Protein AF-A0A1A7PVK9-F1 (afdb_monomer)

Foldseek 3Di:
DDPDPDPDPPDPPPDPPQFDWAFKKFAPQKWWKWDFADDPPRDTDDTDTFMKGWDRMDGQQDWTKIATPPPRGPDIDTFHFNIWGADPVQCKIWTWGDDPGGIIIIIGGNMDGDDPD

Radius of gyration: 18.47 Å; Cα contacts (8 Å, |Δi|>4): 251; chains: 1; bounding box: 50×42×54 Å

Secondary structure (DSSP, 8-state):
------SSSSSSS-----PEE-SEEE--SEEEEEEEEE-TTS-EEEEEEEEEE--SEEETT-EEEEEE-STTTT-EEEEE--EEEEETTTTEEEEEEEETTEEEEEEEES-EE----

pLDDT: mean 77.58, std 18.04, range [39.66, 94.56]

Structure (mmCIF, N/CA/C/O backbone):
data_AF-A0A1A7PVK9-F1
#
_entry.id   AF-A0A1A7PVK9-F1
#
loop_
_atom_site.group_PDB
_atom_site.id
_atom_site.type_symbol
_atom_site.label_atom_id
_atom_site.label_alt_id
_atom_site.label_comp_id
_atom_site.label_asym_id
_atom_site.label_entity_id
_atom_site.label_seq_id
_atom_site.pdbx_PDB_ins_code
_atom_site.Cartn_x
_atom_site.Cartn_y
_atom_site.Cartn_z
_atom_site.occupancy
_atom_site.B_iso_or_equiv
_atom_site.auth_seq_id
_atom_site.auth_comp_id
_atom_site.auth_asym_id
_atom_site.auth_atom_id
_atom_site.pdbx_PDB_model_num
ATOM 1 N N . MET A 1 1 ? 29.004 -25.499 42.089 1.00 40.44 1 MET A N 1
ATOM 2 C CA . MET A 1 1 ? 28.916 -25.800 40.645 1.00 40.44 1 MET A CA 1
ATOM 3 C C . MET A 1 1 ? 27.561 -25.333 40.125 1.00 40.44 1 MET A C 1
ATOM 5 O O . MET A 1 1 ? 26.554 -25.676 40.721 1.00 40.44 1 MET A O 1
ATOM 9 N N . LYS A 1 2 ? 27.597 -24.478 39.091 1.00 43.22 2 LYS A N 1
ATOM 10 C CA . LYS A 1 2 ? 26.557 -24.119 38.103 1.00 43.22 2 LYS A CA 1
ATOM 11 C C . LYS A 1 2 ? 25.134 -23.853 38.624 1.00 43.22 2 LYS A C 1
ATOM 13 O O . LYS A 1 2 ? 24.234 -24.677 38.535 1.00 43.22 2 LYS A O 1
ATOM 18 N N . LYS A 1 3 ? 24.963 -22.618 39.099 1.00 47.34 3 LYS A N 1
ATOM 19 C CA . LYS A 1 3 ? 23.680 -21.939 39.277 1.00 47.34 3 LYS A CA 1
ATOM 20 C C . LYS A 1 3 ? 22.996 -21.770 37.912 1.00 47.34 3 LYS A C 1
ATOM 22 O O . LYS A 1 3 ? 23.608 -21.242 36.993 1.00 47.34 3 LYS A O 1
ATOM 27 N N . ILE A 1 4 ? 21.741 -22.210 37.839 1.00 54.34 4 ILE A N 1
ATOM 28 C CA . ILE A 1 4 ? 20.630 -21.530 37.157 1.00 54.34 4 ILE A CA 1
ATOM 29 C C . ILE A 1 4 ? 20.966 -21.072 35.726 1.00 54.34 4 ILE A C 1
ATOM 31 O O . ILE A 1 4 ? 21.121 -19.889 35.442 1.00 54.34 4 ILE A O 1
ATOM 35 N N . ILE A 1 5 ? 21.039 -22.035 34.810 1.00 54.00 5 ILE A N 1
ATOM 36 C CA . ILE A 1 5 ? 20.962 -21.799 33.363 1.00 54.00 5 ILE A CA 1
ATOM 37 C C . ILE A 1 5 ? 19.639 -22.415 32.912 1.00 54.00 5 ILE A C 1
ATOM 39 O O . ILE A 1 5 ? 19.627 -23.536 32.421 1.00 54.00 5 ILE A O 1
ATOM 43 N N . PHE A 1 6 ? 18.508 -21.753 33.168 1.00 50.41 6 PHE A N 1
ATOM 44 C CA . PHE A 1 6 ? 17.237 -22.163 32.547 1.00 50.41 6 PHE A CA 1
ATOM 45 C C . PHE A 1 6 ? 16.146 -21.081 32.544 1.00 50.41 6 PHE A C 1
ATOM 47 O O . PHE A 1 6 ? 14.963 -21.391 32.598 1.00 50.41 6 PHE A O 1
ATOM 54 N N . VAL A 1 7 ? 16.502 -19.794 32.505 1.00 46.88 7 VAL A N 1
ATOM 55 C CA . VAL A 1 7 ? 15.496 -18.717 32.412 1.00 46.88 7 VAL A CA 1
ATOM 56 C C . VAL A 1 7 ? 16.011 -17.593 31.519 1.00 46.88 7 VAL A C 1
ATOM 58 O O . VAL A 1 7 ? 16.173 -16.473 31.969 1.00 46.88 7 VAL A O 1
ATOM 61 N N . LEU A 1 8 ? 16.355 -17.895 30.265 1.00 48.69 8 LEU A N 1
ATOM 62 C CA . LEU A 1 8 ? 16.657 -16.872 29.246 1.00 48.69 8 LEU A CA 1
ATOM 63 C C . LEU A 1 8 ? 16.463 -17.406 27.808 1.00 48.69 8 LEU A C 1
ATOM 65 O O . LEU A 1 8 ? 17.168 -17.015 26.888 1.00 48.69 8 LEU A O 1
ATOM 69 N N . ILE A 1 9 ? 15.515 -18.330 27.602 1.00 46.78 9 ILE A N 1
ATOM 70 C CA . ILE A 1 9 ? 15.132 -18.810 26.251 1.00 46.78 9 ILE A CA 1
ATOM 71 C C . ILE A 1 9 ? 13.660 -18.485 25.927 1.00 46.78 9 ILE A C 1
ATOM 73 O O . ILE A 1 9 ? 13.225 -18.568 24.782 1.00 46.78 9 ILE A O 1
ATOM 77 N N . VAL A 1 10 ? 12.888 -17.994 26.898 1.00 44.41 10 VAL A N 1
ATOM 78 C CA . VAL A 1 10 ? 11.471 -17.653 26.721 1.00 44.41 10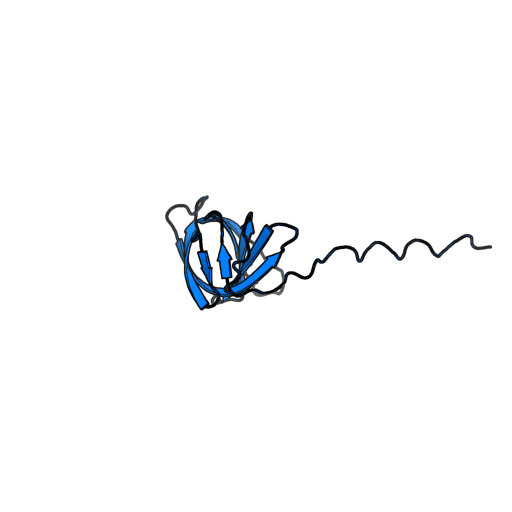 VAL A CA 1
ATOM 79 C C . VAL A 1 10 ? 11.316 -16.136 26.721 1.00 44.41 10 VAL A C 1
ATOM 81 O O . VAL A 1 10 ? 10.928 -15.592 27.741 1.00 44.41 10 VAL A O 1
ATOM 84 N N . MET A 1 11 ? 11.680 -15.440 25.633 1.00 43.03 11 MET A N 1
ATOM 85 C CA . MET A 1 11 ? 11.172 -14.072 25.356 1.00 43.03 11 MET A CA 1
ATOM 86 C C . MET A 1 11 ? 11.568 -13.452 24.001 1.00 43.03 11 MET A C 1
ATOM 88 O O . MET A 1 11 ? 11.201 -12.310 23.754 1.00 43.03 11 MET A O 1
ATOM 92 N N . PHE A 1 12 ? 12.250 -14.160 23.090 1.00 43.25 12 PHE A N 1
ATOM 93 C CA . PHE A 1 12 ? 12.632 -13.583 21.783 1.00 43.25 12 PHE A CA 1
ATOM 94 C C . PHE A 1 12 ? 11.753 -14.005 20.589 1.00 43.25 12 PHE A C 1
ATOM 96 O O . PHE A 1 12 ? 12.074 -13.696 19.447 1.00 43.25 12 PHE A O 1
ATOM 103 N N . PHE A 1 13 ? 10.615 -14.663 20.843 1.00 45.97 13 PHE A N 1
ATOM 104 C CA . PHE A 1 13 ? 9.627 -15.039 19.815 1.00 45.97 13 PHE A CA 1
ATOM 105 C C . PHE A 1 13 ? 8.229 -14.446 20.065 1.00 45.97 13 PHE A C 1
ATOM 107 O O . PHE A 1 13 ? 7.223 -14.978 19.602 1.00 45.97 13 PHE A O 1
ATOM 114 N N . ALA A 1 14 ? 8.140 -13.328 20.788 1.00 39.66 14 ALA A N 1
ATOM 115 C CA . ALA A 1 14 ? 6.895 -12.582 20.912 1.00 39.66 14 ALA A CA 1
ATOM 116 C C . ALA A 1 14 ? 6.812 -11.512 19.812 1.00 39.66 14 ALA A C 1
ATOM 118 O O . ALA A 1 14 ? 7.425 -10.454 19.914 1.00 39.66 14 ALA A O 1
ATOM 119 N N . GLY A 1 15 ? 6.008 -11.768 18.777 1.00 43.22 15 GLY A N 1
ATOM 120 C CA . GLY A 1 15 ? 5.315 -10.669 18.099 1.00 43.22 15 GLY A CA 1
ATOM 121 C C . GLY A 1 15 ? 5.550 -10.461 16.606 1.00 43.22 15 GLY A C 1
ATOM 122 O O . GLY A 1 15 ? 5.218 -9.383 16.113 1.00 43.22 15 GLY A O 1
ATOM 123 N N . ALA A 1 16 ? 6.001 -11.460 15.843 1.00 48.44 16 ALA A N 1
ATOM 124 C CA . ALA A 1 16 ? 5.642 -11.493 14.423 1.00 48.44 16 ALA A CA 1
ATOM 125 C C . ALA A 1 16 ? 4.156 -11.878 14.323 1.00 48.44 16 ALA A C 1
ATOM 127 O O . ALA A 1 16 ? 3.807 -13.025 14.052 1.00 48.44 16 ALA A O 1
ATOM 128 N N . ALA A 1 17 ? 3.271 -10.930 14.655 1.00 54.50 17 ALA A N 1
ATOM 129 C CA . ALA A 1 17 ? 1.843 -11.067 14.414 1.00 54.50 17 ALA A CA 1
ATOM 130 C C . ALA A 1 17 ? 1.674 -11.391 12.928 1.00 54.50 17 ALA A C 1
ATOM 132 O O . ALA A 1 17 ? 2.024 -10.566 12.081 1.00 54.50 17 ALA A O 1
ATOM 133 N N . LYS A 1 18 ? 1.224 -12.614 12.632 1.00 59.62 18 LYS A N 1
ATOM 134 C CA . LYS A 1 18 ? 0.957 -13.064 11.268 1.00 59.62 18 LYS A CA 1
ATOM 135 C C . LYS A 1 18 ? -0.067 -12.094 10.682 1.00 59.62 18 LYS A C 1
ATOM 137 O O . LYS A 1 18 ? -1.196 -12.044 11.158 1.00 59.62 18 LYS A O 1
ATOM 142 N N . ALA A 1 19 ? 0.364 -11.254 9.745 1.00 68.69 19 ALA A N 1
ATOM 143 C CA . ALA A 1 19 ? -0.559 -10.423 8.991 1.00 68.69 19 ALA A CA 1
ATOM 144 C C . ALA A 1 19 ? -1.394 -11.365 8.122 1.00 68.69 19 ALA A C 1
ATOM 146 O O . ALA A 1 19 ? -0.843 -12.249 7.464 1.00 68.69 19 ALA A O 1
ATOM 147 N N . GLU A 1 20 ? -2.709 -11.219 8.181 1.00 78.75 20 GLU A N 1
ATOM 148 C CA . GLU A 1 20 ? -3.620 -12.029 7.380 1.00 78.75 20 GLU A CA 1
ATOM 149 C C . GLU A 1 20 ? -3.773 -11.381 6.003 1.00 78.75 20 GLU A C 1
ATOM 151 O O . GLU A 1 20 ? -3.793 -10.152 5.885 1.00 78.75 20 GLU A O 1
ATOM 156 N N . SER A 1 21 ? -3.871 -12.204 4.959 1.00 83.69 21 SER A N 1
ATOM 157 C CA . SER A 1 21 ? -4.217 -11.724 3.620 1.00 83.69 21 SER A CA 1
ATOM 158 C C . SER A 1 21 ? -5.729 -11.526 3.521 1.00 83.69 21 SER A C 1
ATOM 160 O O . SER A 1 21 ? -6.494 -12.348 4.034 1.00 83.69 21 SER A O 1
ATOM 162 N N . ILE A 1 22 ? -6.165 -10.429 2.903 1.00 87.50 22 ILE A N 1
ATOM 163 C CA . ILE A 1 22 ? -7.583 -10.078 2.742 1.00 87.50 22 ILE A CA 1
ATOM 164 C C . ILE A 1 22 ? -7.853 -9.514 1.349 1.00 87.50 22 ILE A C 1
ATOM 166 O O . ILE A 1 22 ? -6.956 -8.971 0.720 1.00 87.50 22 ILE A O 1
ATOM 170 N N . ASN A 1 23 ? -9.104 -9.584 0.893 1.00 89.62 23 ASN A N 1
ATOM 171 C CA . ASN A 1 23 ? -9.456 -9.171 -0.470 1.00 89.62 23 ASN A CA 1
ATOM 172 C C . ASN A 1 23 ? -9.629 -7.655 -0.638 1.00 89.62 23 ASN A C 1
ATOM 174 O O . ASN A 1 23 ? -9.520 -7.177 -1.760 1.00 89.62 23 ASN A O 1
ATOM 178 N N . SER A 1 24 ? -9.914 -6.917 0.442 1.00 92.06 24 SER A N 1
ATOM 179 C CA . SER A 1 24 ? -10.299 -5.502 0.365 1.00 92.06 24 SER A CA 1
ATOM 180 C C . SER A 1 24 ? -9.997 -4.714 1.642 1.00 92.06 24 SER A C 1
ATOM 182 O O . SER A 1 24 ? -10.176 -5.222 2.757 1.00 92.06 24 SER A O 1
ATOM 184 N N . VAL A 1 25 ? -9.577 -3.453 1.495 1.00 93.31 25 VAL A N 1
ATOM 185 C CA . VAL A 1 25 ? -9.340 -2.506 2.598 1.00 93.31 25 VAL A CA 1
ATOM 186 C C . VAL A 1 25 ? -9.887 -1.114 2.317 1.00 93.31 25 VAL A C 1
ATOM 188 O O . VAL A 1 25 ? -9.842 -0.609 1.199 1.00 93.31 25 VAL A O 1
ATOM 191 N N . LEU A 1 26 ? -10.285 -0.439 3.394 1.00 94.56 26 LEU A N 1
ATOM 192 C CA . LEU A 1 26 ? -10.424 1.012 3.432 1.00 94.56 26 LEU A CA 1
ATOM 193 C C . LEU A 1 26 ? -9.120 1.658 3.893 1.00 94.56 26 LEU A C 1
ATOM 195 O O . LEU A 1 26 ? -8.469 1.151 4.808 1.00 94.56 26 LEU A O 1
ATOM 199 N N . THR A 1 27 ? -8.767 2.797 3.306 1.00 92.50 27 THR A N 1
ATOM 200 C CA . THR A 1 27 ? -7.583 3.599 3.640 1.00 92.50 27 THR A CA 1
ATOM 201 C C . THR A 1 27 ? -7.968 5.060 3.886 1.00 92.50 27 THR A C 1
ATOM 203 O O . THR A 1 27 ? -9.038 5.512 3.477 1.00 92.50 27 THR A O 1
ATOM 206 N N . ASP A 1 28 ? -7.086 5.835 4.520 1.00 91.62 28 ASP A N 1
ATOM 207 C CA . ASP A 1 28 ? -7.256 7.287 4.677 1.00 91.62 28 ASP A CA 1
ATOM 208 C C . ASP A 1 28 ? -6.837 8.092 3.424 1.00 91.62 28 ASP A C 1
ATOM 210 O O . ASP A 1 28 ? -6.759 9.324 3.453 1.00 91.62 28 ASP A O 1
ATOM 214 N N . GLY A 1 29 ? -6.563 7.396 2.315 1.00 91.19 29 GLY A N 1
ATOM 215 C CA . GLY A 1 29 ? -6.137 7.968 1.044 1.00 91.19 29 GLY A CA 1
ATOM 216 C C . GLY A 1 29 ? -4.649 8.324 0.975 1.00 91.19 29 GLY A C 1
ATOM 217 O O . GLY A 1 29 ? -4.229 9.007 0.032 1.00 91.19 29 GLY A O 1
ATOM 218 N N . LYS A 1 30 ? -3.832 7.905 1.952 1.00 91.44 30 LYS A N 1
ATOM 219 C CA . LYS A 1 30 ? -2.381 8.137 1.964 1.00 91.44 30 LYS A CA 1
ATOM 220 C C . LYS A 1 30 ? -1.609 6.867 2.312 1.00 91.44 30 LYS A C 1
ATOM 222 O O . LYS A 1 30 ? -2.043 6.036 3.096 1.00 91.44 30 LYS A O 1
ATOM 227 N N . GLY A 1 31 ? -0.412 6.743 1.754 1.00 90.50 31 GLY A N 1
ATOM 228 C CA . GLY A 1 31 ? 0.504 5.643 2.036 1.00 90.50 31 GLY A CA 1
ATOM 229 C C . GLY A 1 31 ? 1.959 6.068 1.904 1.00 90.50 31 GLY A C 1
ATOM 230 O O . GLY A 1 31 ? 2.265 7.213 1.576 1.00 90.50 31 GLY A O 1
ATOM 231 N N . PHE A 1 32 ? 2.858 5.129 2.156 1.00 90.75 32 PHE A N 1
ATOM 232 C CA . PHE A 1 32 ? 4.288 5.248 1.932 1.00 90.75 32 PHE A CA 1
ATOM 233 C C . PHE A 1 32 ? 4.700 4.182 0.934 1.00 90.75 32 PHE A C 1
ATOM 235 O O . PHE A 1 32 ? 4.621 2.987 1.215 1.00 90.75 32 PHE A O 1
ATOM 242 N N . LEU A 1 33 ? 5.133 4.626 -0.234 1.00 87.38 33 LEU A N 1
ATOM 243 C CA . LEU A 1 33 ? 5.730 3.766 -1.232 1.00 87.38 33 LEU A CA 1
ATOM 244 C C . LEU A 1 33 ? 7.144 3.403 -0.779 1.00 87.38 33 LEU A C 1
ATOM 246 O O . LEU A 1 33 ? 7.910 4.288 -0.408 1.00 87.38 33 LEU A O 1
ATOM 250 N N . SER A 1 34 ? 7.462 2.112 -0.810 1.00 83.25 34 SER A N 1
ATOM 251 C CA . SER A 1 34 ? 8.801 1.576 -0.599 1.00 83.25 34 SER A CA 1
ATOM 252 C C . SER A 1 34 ? 9.104 0.601 -1.729 1.00 83.25 34 SER A C 1
ATOM 254 O O . SER A 1 34 ? 8.638 -0.543 -1.721 1.00 83.25 34 SER A O 1
ATOM 256 N N . ILE A 1 35 ? 9.877 1.068 -2.706 1.00 72.94 35 ILE A N 1
ATOM 257 C CA . ILE A 1 35 ? 10.476 0.217 -3.734 1.00 72.94 35 ILE A CA 1
ATOM 258 C C . ILE A 1 35 ? 11.923 0.010 -3.315 1.00 72.94 35 ILE A C 1
ATOM 260 O O . ILE A 1 35 ? 12.657 0.972 -3.095 1.00 72.94 35 ILE A O 1
ATOM 264 N N . CYS A 1 36 ? 12.301 -1.246 -3.133 1.00 70.12 36 CYS A N 1
ATOM 265 C CA . CYS A 1 36 ? 13.687 -1.620 -2.924 1.00 70.12 36 CYS A CA 1
ATOM 266 C C . CYS A 1 36 ? 14.165 -2.186 -4.259 1.00 70.12 36 CYS A C 1
ATOM 268 O O . CYS A 1 36 ? 13.616 -3.184 -4.725 1.00 70.12 36 CYS A O 1
ATOM 270 N N . GLU A 1 37 ? 15.120 -1.514 -4.894 1.00 56.56 37 GLU A N 1
ATOM 271 C CA . GLU A 1 37 ? 15.759 -2.037 -6.095 1.00 56.56 37 GLU A CA 1
ATOM 272 C C . GLU A 1 37 ? 16.859 -3.017 -5.684 1.00 56.56 37 GLU A C 1
ATOM 274 O O . GLU A 1 37 ? 17.775 -2.682 -4.920 1.00 56.56 37 GLU A O 1
ATOM 279 N N . ASP A 1 38 ? 16.789 -4.237 -6.207 1.00 50.94 38 ASP A N 1
ATOM 280 C CA . ASP A 1 38 ? 17.897 -5.173 -6.098 1.00 50.94 38 ASP A CA 1
ATOM 281 C C . ASP A 1 38 ? 19.015 -4.697 -7.030 1.00 50.94 38 ASP A C 1
ATOM 283 O O . ASP A 1 38 ? 18.924 -4.796 -8.256 1.00 50.94 38 ASP A O 1
ATOM 287 N N . LYS A 1 39 ? 20.104 -4.158 -6.465 1.00 49.75 39 LYS A N 1
ATOM 288 C CA . LYS A 1 39 ? 21.309 -3.922 -7.265 1.00 49.75 39 LYS A CA 1
ATOM 289 C C . LYS A 1 39 ? 21.951 -5.257 -7.619 1.00 49.75 39 LYS A C 1
ATOM 291 O O . LYS A 1 39 ? 22.015 -6.178 -6.806 1.00 49.75 39 LYS A O 1
ATOM 296 N N . MET A 1 40 ? 22.471 -5.302 -8.842 1.00 45.19 40 MET A N 1
ATOM 297 C CA . MET A 1 40 ? 22.990 -6.445 -9.602 1.00 45.19 40 MET A CA 1
ATOM 298 C C . MET A 1 40 ? 24.219 -7.168 -8.991 1.00 45.19 40 MET A C 1
ATOM 300 O O . MET A 1 40 ? 25.071 -7.629 -9.735 1.00 45.19 40 MET A O 1
ATOM 304 N N . LEU A 1 41 ? 24.358 -7.243 -7.659 1.00 46.97 41 LEU A N 1
ATOM 305 C CA . LEU A 1 41 ? 25.439 -7.927 -6.923 1.00 46.97 41 LEU A CA 1
ATOM 306 C C . LEU A 1 41 ? 25.014 -8.454 -5.527 1.00 46.97 41 LEU A C 1
ATOM 308 O O . LEU A 1 41 ? 25.869 -8.740 -4.693 1.00 46.97 41 LEU A O 1
ATOM 312 N N . GLY A 1 42 ? 23.713 -8.585 -5.234 1.00 49.62 42 GLY A N 1
ATOM 313 C CA . GLY A 1 42 ? 23.240 -9.228 -3.992 1.00 49.62 42 GLY A CA 1
ATOM 314 C C . GLY A 1 42 ? 23.337 -8.377 -2.716 1.00 49.62 42 GLY A C 1
ATOM 315 O O . GLY A 1 42 ? 23.105 -8.886 -1.622 1.00 49.62 42 GLY A O 1
ATOM 316 N N . PHE A 1 43 ? 23.632 -7.080 -2.838 1.00 50.97 43 PHE A N 1
ATOM 317 C CA . PHE A 1 43 ? 23.524 -6.115 -1.742 1.00 50.97 43 PHE A CA 1
ATOM 318 C C . PHE A 1 43 ? 22.267 -5.261 -1.941 1.00 50.97 43 PHE A C 1
ATOM 320 O O . PHE A 1 43 ? 22.162 -4.538 -2.934 1.00 50.97 43 PHE A O 1
ATOM 327 N N . ILE A 1 44 ? 21.322 -5.341 -0.995 1.00 51.88 44 ILE A N 1
ATOM 328 C CA . ILE A 1 44 ? 20.082 -4.548 -0.995 1.00 51.88 44 ILE A CA 1
ATOM 329 C C . ILE A 1 44 ? 20.462 -3.066 -0.992 1.00 51.88 44 ILE A C 1
ATOM 331 O O . ILE A 1 44 ? 21.061 -2.555 -0.044 1.00 51.88 44 ILE A O 1
ATOM 335 N N . SER A 1 45 ? 20.123 -2.377 -2.073 1.00 49.22 45 SER A N 1
ATOM 336 C CA . SER A 1 45 ? 20.506 -0.998 -2.319 1.00 49.22 45 SER A CA 1
ATOM 337 C C . SER A 1 45 ? 19.276 -0.116 -2.181 1.00 49.22 45 SER A C 1
ATOM 339 O O . SER A 1 45 ? 18.434 -0.109 -3.064 1.00 49.22 45 SER A O 1
ATOM 341 N N . SER A 1 46 ? 19.213 0.653 -1.094 1.00 57.62 46 SER A N 1
ATOM 342 C CA . SER A 1 46 ? 18.298 1.788 -0.884 1.00 57.62 46 SER A CA 1
ATOM 343 C C . SER A 1 46 ? 16.810 1.529 -1.172 1.00 57.62 46 SER A C 1
ATOM 345 O O . SER A 1 46 ? 16.347 1.638 -2.301 1.00 57.62 46 SER A O 1
ATOM 347 N N . CYS A 1 47 ? 16.026 1.306 -0.117 1.00 68.25 47 CYS A N 1
ATOM 348 C CA . CYS A 1 47 ? 14.575 1.439 -0.204 1.00 68.25 47 CYS A CA 1
ATOM 349 C C . CYS A 1 47 ? 14.213 2.928 -0.123 1.00 68.25 47 CYS A C 1
ATOM 351 O O . CYS A 1 47 ? 14.332 3.536 0.948 1.00 68.25 47 CYS A O 1
ATOM 353 N N . GLU A 1 48 ? 13.791 3.528 -1.233 1.00 68.81 48 GLU A N 1
ATOM 354 C CA . GLU A 1 48 ? 13.263 4.892 -1.205 1.00 68.81 48 GLU A CA 1
ATOM 355 C C . GLU A 1 48 ? 11.874 4.875 -0.567 1.00 68.81 48 GLU A C 1
ATOM 357 O O . GLU A 1 48 ? 10.983 4.158 -1.020 1.00 68.81 48 GLU A O 1
ATOM 362 N N . LYS A 1 49 ? 11.700 5.644 0.515 1.00 81.19 49 LYS A N 1
ATOM 363 C CA . LYS A 1 49 ? 10.404 5.829 1.172 1.00 81.19 49 LYS A CA 1
ATOM 364 C C . LYS A 1 49 ? 9.847 7.192 0.824 1.00 81.19 49 LYS A C 1
ATOM 366 O O . LYS A 1 49 ? 10.383 8.206 1.268 1.00 81.19 49 LYS A O 1
ATOM 371 N N . GLU A 1 50 ? 8.732 7.214 0.109 1.00 87.81 50 GLU A N 1
ATOM 372 C CA . GLU A 1 50 ? 8.048 8.458 -0.222 1.00 87.81 50 GLU A CA 1
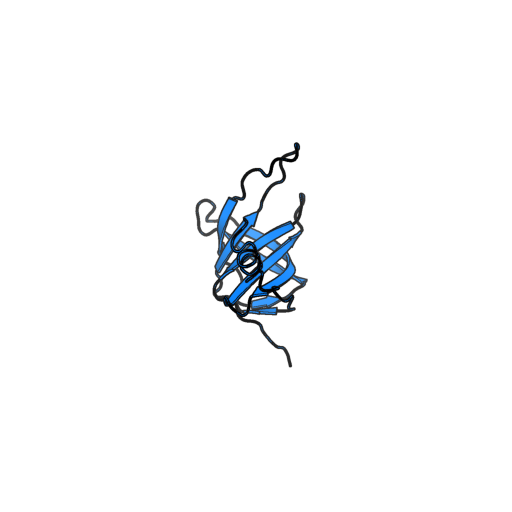ATOM 373 C C . GLU A 1 50 ? 6.553 8.376 0.064 1.00 87.81 50 GLU A C 1
ATOM 375 O O . GLU A 1 50 ? 5.908 7.348 -0.143 1.00 87.81 50 GLU A O 1
ATOM 380 N N . GLN A 1 51 ? 5.993 9.473 0.573 1.00 91.88 51 GLN A N 1
ATOM 381 C CA . GLN A 1 51 ? 4.563 9.548 0.811 1.00 91.88 51 GLN A CA 1
ATOM 382 C C . GLN A 1 51 ? 3.820 9.648 -0.522 1.00 91.88 51 GLN A C 1
ATOM 384 O O . GLN A 1 51 ? 4.149 10.477 -1.371 1.00 91.88 51 GLN A O 1
ATOM 389 N N . VAL A 1 52 ? 2.785 8.833 -0.674 1.00 92.44 52 VAL A N 1
ATOM 390 C CA . VAL A 1 52 ? 1.928 8.792 -1.854 1.00 92.44 52 VAL A CA 1
ATOM 391 C C . VAL A 1 52 ? 0.465 8.966 -1.467 1.00 92.44 52 VAL A C 1
ATOM 393 O O . VAL A 1 52 ? 0.045 8.628 -0.359 1.00 92.44 52 VAL A O 1
ATOM 396 N N . LYS A 1 53 ? -0.326 9.497 -2.393 1.00 93.56 53 LYS A N 1
ATOM 397 C CA . LYS A 1 53 ? -1.785 9.483 -2.349 1.00 93.56 53 LYS A CA 1
ATOM 398 C C . LYS A 1 53 ? -2.281 8.205 -3.013 1.00 93.56 53 LYS A C 1
ATOM 400 O O . LYS A 1 53 ? -1.789 7.868 -4.085 1.00 93.56 53 LYS A O 1
ATOM 405 N N . ILE A 1 54 ? -3.252 7.544 -2.398 1.00 93.31 54 ILE A N 1
ATOM 406 C CA . ILE A 1 54 ? -3.894 6.317 -2.889 1.00 93.31 54 ILE A CA 1
ATOM 407 C C . ILE A 1 54 ? -5.423 6.443 -2.770 1.00 93.31 54 ILE A C 1
ATOM 409 O O . ILE A 1 54 ? -5.900 7.366 -2.102 1.00 93.31 54 ILE A O 1
ATOM 413 N N . PRO A 1 55 ? -6.208 5.562 -3.409 1.00 92.81 55 PRO A N 1
ATOM 414 C CA . PRO A 1 55 ? -7.656 5.515 -3.221 1.00 92.81 55 PRO A CA 1
ATOM 415 C C . PRO A 1 55 ? -8.054 5.124 -1.790 1.00 92.81 55 PRO A C 1
ATOM 417 O O . PRO A 1 55 ? -7.329 4.411 -1.097 1.00 92.81 55 PRO A O 1
ATOM 420 N N . SER A 1 56 ? -9.232 5.574 -1.353 1.00 93.88 56 SER A N 1
ATOM 421 C CA . SER A 1 56 ? -9.794 5.250 -0.033 1.00 93.88 56 SER A CA 1
ATOM 422 C C . SER A 1 56 ? -10.315 3.817 0.080 1.00 93.88 56 SER A C 1
ATOM 424 O O . SER A 1 56 ? -10.559 3.358 1.189 1.00 93.88 56 SER A O 1
ATOM 426 N N . HIS A 1 57 ? -10.506 3.128 -1.042 1.00 94.50 57 HIS A N 1
ATOM 427 C CA . HIS A 1 57 ? -10.930 1.734 -1.133 1.00 94.50 57 HIS A CA 1
ATOM 428 C C . HIS A 1 57 ? -9.999 1.024 -2.109 1.00 94.50 57 HIS A C 1
ATOM 430 O O . HIS A 1 57 ? -9.673 1.610 -3.140 1.00 94.50 57 HIS A O 1
ATOM 436 N N . ILE A 1 58 ? -9.523 -0.166 -1.750 1.00 92.56 58 ILE A N 1
ATOM 437 C CA . ILE A 1 58 ? -8.570 -0.930 -2.558 1.00 92.56 58 ILE A CA 1
ATOM 438 C C . ILE A 1 58 ? -8.936 -2.405 -2.478 1.00 92.56 58 ILE A C 1
ATOM 440 O O . ILE A 1 58 ? -8.930 -2.969 -1.379 1.00 92.56 58 ILE A O 1
ATOM 444 N N . ASP A 1 59 ? -9.166 -3.013 -3.639 1.00 92.25 59 ASP A N 1
ATOM 445 C CA . ASP A 1 59 ? -9.369 -4.453 -3.789 1.00 92.25 59 ASP A CA 1
ATOM 446 C C . ASP A 1 59 ? -8.145 -5.153 -4.399 1.00 92.25 59 ASP A C 1
ATOM 448 O O . ASP A 1 59 ? -7.359 -4.560 -5.143 1.00 92.25 59 ASP A O 1
ATOM 452 N N . ILE A 1 60 ? -7.978 -6.444 -4.098 1.00 90.69 60 ILE A N 1
ATOM 453 C CA . ILE A 1 60 ? -7.039 -7.305 -4.833 1.00 90.69 60 ILE A CA 1
ATOM 454 C C . ILE A 1 60 ? -7.493 -7.408 -6.297 1.00 90.69 60 ILE A C 1
ATOM 456 O O . ILE A 1 60 ? -8.664 -7.659 -6.575 1.00 90.69 60 ILE A O 1
ATOM 460 N N . GLY A 1 61 ? -6.547 -7.267 -7.227 1.00 87.06 61 GLY A N 1
ATOM 461 C CA . GLY A 1 61 ? -6.773 -7.275 -8.674 1.00 87.06 61 GLY A CA 1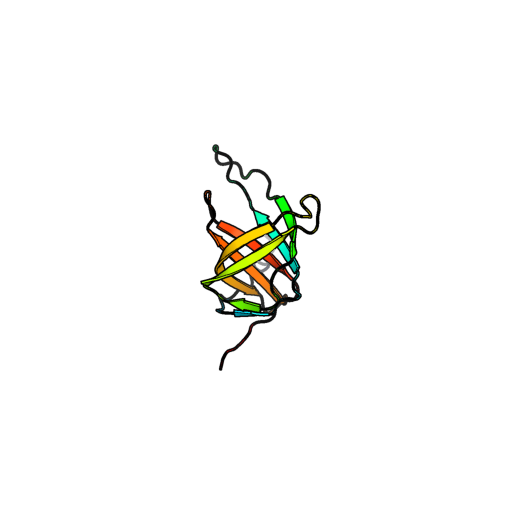
ATOM 462 C C . GLY A 1 61 ? -7.237 -5.931 -9.238 1.00 87.06 61 GLY A C 1
ATOM 463 O O . GLY A 1 61 ? -7.525 -5.830 -10.432 1.00 87.06 61 GLY A O 1
ATOM 464 N N . GLU A 1 62 ? -7.340 -4.894 -8.401 1.00 87.19 62 GLU A N 1
ATOM 465 C CA . GLU A 1 62 ? -7.640 -3.543 -8.854 1.00 87.19 62 GLU A CA 1
ATOM 466 C C . GLU A 1 62 ? -6.359 -2.828 -9.311 1.00 87.19 62 GLU A C 1
ATOM 468 O O . GLU A 1 62 ? -5.339 -2.803 -8.615 1.00 87.19 62 GLU A O 1
ATOM 473 N N . ILE A 1 63 ? -6.431 -2.179 -10.478 1.00 90.88 63 ILE A N 1
ATOM 474 C CA . ILE A 1 63 ? -5.381 -1.265 -10.933 1.00 90.88 63 ILE A CA 1
ATOM 475 C C . ILE A 1 63 ? -5.597 0.084 -10.259 1.00 90.88 63 ILE A C 1
ATOM 477 O O . ILE A 1 63 ? -6.497 0.842 -10.633 1.00 90.88 63 ILE A O 1
ATOM 481 N N . ILE A 1 64 ? -4.721 0.431 -9.322 1.00 91.19 64 ILE A N 1
ATOM 482 C CA . ILE A 1 64 ? -4.824 1.687 -8.585 1.00 91.19 64 ILE A CA 1
ATOM 483 C C . ILE A 1 64 ? -3.819 2.726 -9.069 1.00 91.19 64 ILE A C 1
ATOM 485 O O . ILE A 1 64 ? -2.682 2.428 -9.437 1.00 91.19 64 ILE A O 1
ATOM 489 N N . ASN A 1 65 ? -4.261 3.983 -9.059 1.00 91.06 65 ASN A N 1
ATOM 490 C CA . ASN A 1 65 ? -3.429 5.139 -9.365 1.00 91.06 65 ASN A CA 1
ATOM 491 C C . ASN A 1 65 ? -2.876 5.710 -8.062 1.00 91.06 65 ASN A C 1
ATOM 493 O O . ASN A 1 65 ? -3.644 5.982 -7.136 1.00 91.06 65 ASN A O 1
ATOM 497 N N . PHE A 1 66 ? -1.574 5.967 -8.014 1.00 89.88 66 PHE A N 1
ATOM 498 C CA . PHE A 1 66 ? -0.957 6.700 -6.915 1.00 89.88 66 PHE A CA 1
ATOM 499 C C . PHE A 1 66 ? -0.250 7.954 -7.415 1.00 89.88 66 PHE A C 1
ATOM 501 O O . PHE A 1 66 ? 0.188 8.025 -8.561 1.00 89.88 66 PHE A O 1
ATOM 508 N N . ALA A 1 67 ? -0.119 8.943 -6.537 1.00 90.19 67 ALA A N 1
ATOM 509 C CA . ALA A 1 67 ? 0.617 10.171 -6.820 1.00 90.19 67 ALA A CA 1
ATOM 510 C C . ALA A 1 67 ? 1.585 10.477 -5.682 1.00 90.19 67 ALA A C 1
ATOM 512 O O . ALA A 1 67 ? 1.204 10.401 -4.515 1.00 90.19 67 ALA A O 1
ATOM 513 N N . TYR A 1 68 ? 2.815 10.855 -6.008 1.00 90.00 68 TYR A N 1
ATOM 514 C CA . TYR A 1 68 ? 3.796 11.268 -5.013 1.00 90.00 68 TYR A CA 1
ATOM 515 C C . TYR A 1 68 ? 3.387 12.593 -4.362 1.00 90.00 68 TYR A C 1
ATOM 517 O O . TYR A 1 68 ? 2.888 13.513 -5.017 1.00 90.00 68 TYR A O 1
ATOM 525 N N . LEU A 1 69 ? 3.603 12.694 -3.052 1.00 89.56 69 LEU A N 1
ATOM 526 C CA . LEU A 1 69 ? 3.309 13.887 -2.255 1.00 89.56 69 LEU A CA 1
ATOM 527 C C . LEU A 1 69 ? 4.574 14.626 -1.794 1.00 89.56 69 LEU A C 1
ATOM 529 O O . LEU A 1 69 ? 4.458 15.739 -1.284 1.00 89.56 69 LEU A O 1
ATOM 533 N N . GLY A 1 70 ? 5.754 14.020 -1.958 1.00 86.81 70 GLY A N 1
ATOM 534 C CA . GLY A 1 70 ? 7.032 14.532 -1.468 1.00 86.81 70 GLY A CA 1
ATOM 535 C C . GLY A 1 70 ? 7.906 15.153 -2.558 1.00 86.81 70 GLY A C 1
ATOM 536 O O . GLY A 1 70 ? 7.477 16.035 -3.302 1.00 86.81 70 GLY A O 1
ATOM 537 N N . LYS A 1 71 ? 9.161 14.702 -2.618 1.00 81.56 71 LYS A N 1
ATOM 538 C CA . LYS A 1 71 ? 10.198 15.186 -3.539 1.00 81.56 71 LYS A CA 1
ATOM 539 C C . LYS A 1 71 ? 9.792 15.027 -5.009 1.00 81.56 71 LYS A C 1
ATOM 541 O O . LYS A 1 71 ? 10.128 15.886 -5.816 1.00 81.56 71 LYS A O 1
ATOM 546 N N . ASN A 1 72 ? 9.032 13.982 -5.330 1.00 82.00 72 ASN A N 1
ATOM 547 C CA . ASN A 1 72 ? 8.550 13.671 -6.674 1.00 82.00 72 ASN A CA 1
ATOM 548 C C . ASN A 1 72 ? 7.106 14.159 -6.911 1.00 82.00 72 ASN A C 1
ATOM 550 O O . ASN A 1 72 ? 6.391 13.630 -7.763 1.00 82.00 72 ASN A O 1
ATOM 554 N N . ARG A 1 73 ? 6.630 15.163 -6.157 1.00 85.69 73 ARG A N 1
ATOM 555 C CA . ARG A 1 73 ? 5.271 15.708 -6.310 1.00 85.69 73 ARG A CA 1
ATOM 556 C C . ARG A 1 73 ? 4.983 16.121 -7.758 1.00 85.69 73 ARG A C 1
ATOM 558 O O . ARG A 1 73 ? 5.770 16.822 -8.383 1.00 85.69 73 ARG A O 1
ATOM 565 N N . GLY A 1 74 ? 3.812 15.727 -8.256 1.00 81.38 74 GLY A N 1
ATOM 566 C CA . GLY A 1 74 ? 3.396 15.942 -9.649 1.00 81.38 74 GLY A CA 1
ATOM 567 C C . GLY A 1 74 ? 3.598 14.715 -10.539 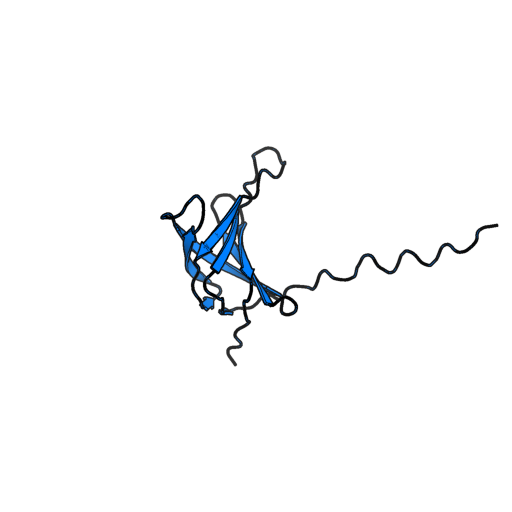1.00 81.38 74 GLY A C 1
ATOM 568 O O . GLY A 1 74 ? 2.982 14.636 -11.597 1.00 81.38 74 GLY A O 1
ATOM 569 N N . TYR A 1 75 ? 4.368 13.730 -10.074 1.00 85.75 75 TYR A N 1
ATOM 570 C CA . TYR A 1 75 ? 4.474 12.416 -10.697 1.00 85.75 75 TYR A CA 1
ATOM 571 C C . TYR A 1 75 ? 3.551 11.406 -10.010 1.00 85.75 75 TYR A C 1
ATOM 573 O O . TYR A 1 75 ? 3.147 11.560 -8.851 1.00 85.75 75 TYR A O 1
ATOM 581 N N . GLY A 1 76 ? 3.217 10.348 -10.738 1.00 83.75 76 GLY A N 1
ATOM 582 C CA . GLY A 1 76 ? 2.382 9.260 -10.260 1.00 83.75 76 GLY A CA 1
ATOM 583 C C . GLY A 1 76 ? 2.526 8.033 -11.143 1.00 83.75 76 GLY A C 1
ATOM 584 O O . GLY A 1 76 ? 3.164 8.082 -12.194 1.00 83.75 76 GLY A O 1
ATOM 585 N N . GLY A 1 77 ? 1.933 6.933 -10.704 1.00 86.44 77 GLY A N 1
ATOM 586 C CA . GLY A 1 77 ? 1.985 5.663 -11.409 1.00 86.44 77 GLY A CA 1
ATOM 587 C C . GLY A 1 77 ? 0.700 4.869 -11.241 1.00 86.44 77 GLY A C 1
ATOM 588 O O . GLY A 1 77 ? -0.215 5.264 -10.514 1.00 86.44 77 GLY A O 1
ATOM 589 N N . LYS A 1 78 ? 0.651 3.734 -11.933 1.00 89.38 78 LYS A N 1
ATOM 590 C CA . LYS A 1 78 ? -0.410 2.735 -11.819 1.00 89.38 78 LYS A CA 1
ATOM 591 C C . LYS A 1 78 ? 0.214 1.411 -11.422 1.00 89.38 78 LYS A C 1
ATOM 593 O O . LYS A 1 78 ? 1.272 1.075 -11.949 1.00 89.38 78 LYS A O 1
ATOM 598 N N . PHE 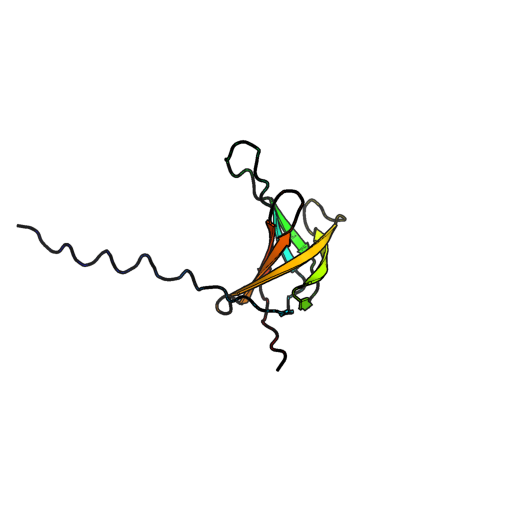A 1 79 ? -0.433 0.672 -10.536 1.00 87.44 79 PHE A N 1
ATOM 599 C CA . PHE A 1 79 ? -0.019 -0.687 -10.215 1.00 87.44 79 PHE A CA 1
ATOM 600 C C . PHE A 1 79 ? -1.220 -1.581 -9.946 1.00 87.44 79 PHE A C 1
ATOM 602 O O . PHE A 1 79 ? -2.268 -1.108 -9.514 1.00 87.44 79 PHE A O 1
ATOM 609 N N . ASP A 1 80 ? -1.033 -2.866 -10.219 1.00 91.81 80 ASP A N 1
ATOM 610 C CA . ASP A 1 80 ? -2.002 -3.920 -9.948 1.00 91.81 80 ASP A CA 1
ATOM 611 C C . ASP A 1 80 ? -1.747 -4.507 -8.556 1.00 91.81 80 ASP A C 1
ATOM 613 O O . ASP A 1 80 ? -0.633 -4.946 -8.247 1.00 91.81 80 ASP A O 1
ATOM 617 N N . VAL A 1 81 ? -2.755 -4.460 -7.689 1.00 91.44 81 VAL A N 1
ATOM 618 C CA . VAL A 1 81 ? -2.648 -4.954 -6.315 1.00 91.44 81 VAL A CA 1
ATOM 619 C C . VAL A 1 81 ? -2.785 -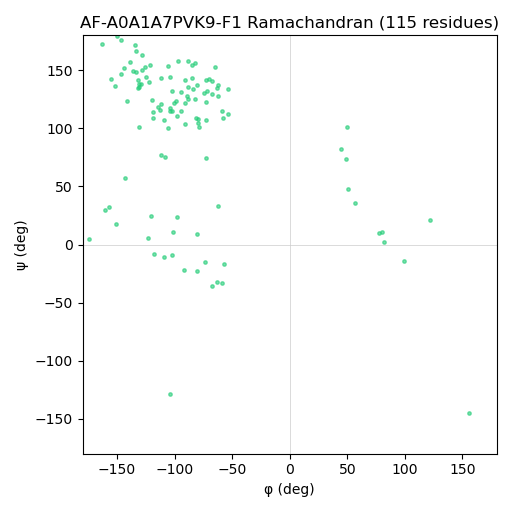6.471 -6.315 1.00 91.44 81 VAL A C 1
ATOM 621 O O . VAL A 1 81 ? -3.886 -7.003 -6.403 1.00 91.44 81 VAL A O 1
ATOM 624 N N . VAL A 1 82 ? -1.679 -7.189 -6.137 1.00 92.69 82 VAL A N 1
ATOM 625 C CA . VAL A 1 82 ? -1.696 -8.666 -6.137 1.00 92.69 82 VAL A CA 1
ATOM 626 C C . VAL A 1 82 ? -1.869 -9.270 -4.746 1.00 92.69 82 VAL A C 1
ATOM 628 O O . VAL A 1 82 ? -2.283 -10.417 -4.615 1.00 92.69 82 VAL A O 1
ATOM 631 N N . GLU A 1 83 ? -1.548 -8.518 -3.693 1.00 92.12 83 GLU A N 1
ATOM 632 C CA . GLU A 1 83 ? -1.705 -8.974 -2.311 1.00 92.12 83 GLU A CA 1
ATOM 633 C C . GLU A 1 83 ? -1.946 -7.782 -1.379 1.00 92.12 83 GLU A C 1
ATOM 635 O O . GLU A 1 83 ? -1.249 -6.764 -1.454 1.00 92.12 83 GLU A O 1
ATOM 640 N N . ILE A 1 84 ? -2.898 -7.940 -0.457 1.00 93.12 84 ILE A N 1
ATOM 641 C CA . ILE A 1 84 ? -3.143 -7.006 0.642 1.0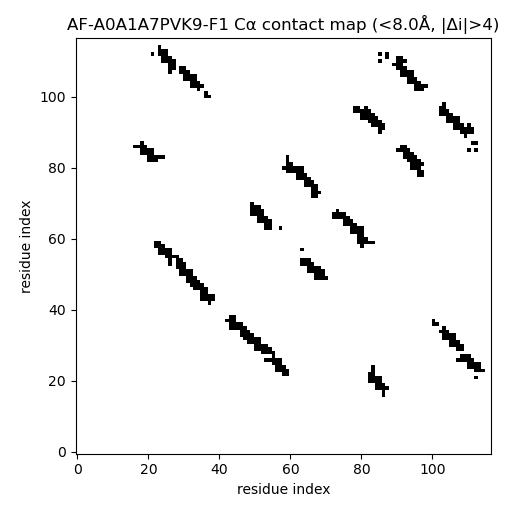0 93.12 84 ILE A CA 1
ATOM 642 C C . ILE A 1 84 ? -2.924 -7.754 1.954 1.00 93.12 84 ILE A C 1
ATOM 644 O O . ILE A 1 84 ? -3.732 -8.588 2.358 1.00 93.12 84 ILE A O 1
ATOM 648 N N . GLN A 1 85 ? -1.839 -7.424 2.649 1.00 93.69 85 GLN A N 1
ATOM 649 C CA . GLN A 1 85 ? -1.565 -7.956 3.983 1.00 93.69 85 GLN A CA 1
ATOM 650 C C . GLN A 1 85 ? -2.088 -6.984 5.031 1.00 93.69 85 GLN A C 1
ATOM 652 O O . GLN A 1 85 ? -1.566 -5.876 5.152 1.00 93.69 85 GLN A O 1
ATOM 657 N N . TYR A 1 86 ? -3.085 -7.385 5.813 1.00 92.19 86 TYR A N 1
ATOM 658 C CA . TYR A 1 86 ? -3.665 -6.558 6.863 1.00 92.19 86 TYR A CA 1
ATOM 659 C C . TYR A 1 86 ? -3.173 -6.973 8.246 1.00 92.19 86 TYR A C 1
ATOM 661 O O . TYR A 1 86 ? -3.193 -8.142 8.630 1.00 92.19 86 TYR A O 1
ATOM 669 N N . ASN A 1 87 ? -2.750 -5.982 9.029 1.00 91.56 87 ASN A N 1
ATOM 670 C CA . ASN A 1 87 ? -2.420 -6.145 10.433 1.00 91.56 87 ASN A CA 1
ATOM 671 C C . ASN A 1 87 ? -3.537 -5.525 11.292 1.00 91.56 87 ASN A C 1
ATOM 673 O O . ASN A 1 87 ? -3.538 -4.302 11.492 1.00 91.56 87 ASN A O 1
ATOM 677 N N . PRO A 1 88 ? -4.458 -6.339 11.842 1.00 87.88 88 PRO A N 1
ATOM 678 C CA . PRO A 1 88 ? -5.577 -5.836 12.637 1.00 87.88 88 PRO A CA 1
ATOM 679 C C . PRO A 1 88 ? -5.127 -5.131 13.918 1.00 87.88 88 PRO A C 1
ATOM 681 O O . PRO A 1 88 ? -5.745 -4.151 14.327 1.00 87.88 88 PRO A O 1
ATOM 684 N N . ASN A 1 89 ? -4.017 -5.571 14.518 1.00 88.62 89 ASN A N 1
ATOM 685 C CA . ASN A 1 89 ? -3.516 -5.013 15.776 1.00 88.62 89 ASN A CA 1
ATOM 686 C C . ASN A 1 89 ? -3.021 -3.575 15.610 1.00 88.62 89 ASN A C 1
ATOM 688 O O . ASN A 1 89 ? -3.158 -2.755 16.514 1.00 88.62 89 ASN A O 1
ATOM 692 N N . LYS A 1 90 ? -2.425 -3.271 14.452 1.00 88.81 90 LYS A N 1
ATOM 693 C CA . LYS A 1 90 ? -1.857 -1.949 14.156 1.00 88.81 90 LYS A CA 1
ATOM 694 C C . LYS A 1 90 ? -2.749 -1.097 13.256 1.00 88.81 90 LYS A C 1
ATOM 696 O O . LYS A 1 90 ? -2.449 0.080 13.079 1.00 88.81 90 LYS A O 1
ATOM 701 N N . LYS A 1 91 ? -3.823 -1.670 12.698 1.00 91.62 91 LYS A N 1
ATOM 702 C CA . LYS A 1 91 ? -4.638 -1.054 11.638 1.00 91.62 91 LYS A CA 1
ATOM 703 C C . LYS A 1 91 ? -3.756 -0.552 10.487 1.00 91.62 91 LYS A C 1
ATOM 705 O O . LYS A 1 91 ? -3.845 0.600 10.068 1.00 91.62 91 LYS A O 1
ATOM 710 N N . THR A 1 92 ? -2.836 -1.403 10.035 1.00 92.94 92 THR A N 1
ATOM 711 C CA . THR A 1 92 ? -1.900 -1.114 8.931 1.00 92.94 92 THR A CA 1
ATOM 712 C C . THR A 1 92 ? -2.018 -2.183 7.860 1.00 92.94 92 THR A C 1
ATOM 714 O O . THR A 1 92 ? -2.187 -3.353 8.207 1.00 92.94 92 THR A O 1
ATOM 717 N N . CYS A 1 93 ? -1.882 -1.814 6.589 1.00 93.06 93 CYS A N 1
ATOM 718 C CA . CYS A 1 93 ? -1.844 -2.773 5.497 1.00 93.06 93 CYS A CA 1
ATOM 719 C C . CYS A 1 93 ? -0.631 -2.547 4.608 1.00 93.06 93 CYS A C 1
A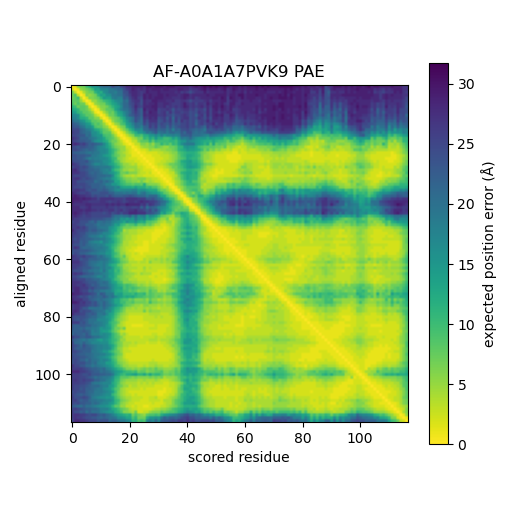TOM 721 O O . CYS A 1 93 ? -0.115 -1.435 4.478 1.00 93.06 93 CYS A O 1
ATOM 723 N N . THR A 1 94 ? -0.169 -3.642 4.023 1.00 93.56 94 THR A N 1
ATOM 724 C CA . THR A 1 94 ? 0.885 -3.652 3.019 1.00 93.56 94 THR A CA 1
ATOM 725 C C . THR A 1 94 ? 0.253 -4.092 1.713 1.00 93.56 94 THR A C 1
ATOM 727 O O . THR A 1 94 ? -0.216 -5.224 1.607 1.00 93.56 94 THR A O 1
ATOM 730 N N . LEU A 1 95 ? 0.243 -3.191 0.737 1.00 91.81 95 LEU A N 1
ATOM 731 C CA . LEU A 1 95 ? -0.155 -3.482 -0.633 1.00 91.81 95 LEU A CA 1
ATOM 732 C C . LEU A 1 95 ? 1.089 -3.934 -1.386 1.00 91.81 95 LEU A C 1
ATOM 734 O O . LEU A 1 95 ? 2.108 -3.239 -1.353 1.00 91.81 95 LEU A O 1
ATOM 738 N N . ARG A 1 96 ? 1.024 -5.082 -2.050 1.00 90.62 96 ARG A N 1
ATOM 739 C CA . ARG A 1 96 ? 2.108 -5.587 -2.894 1.00 90.62 96 ARG A CA 1
ATOM 740 C C . ARG A 1 96 ? 1.683 -5.561 -4.344 1.00 90.62 96 ARG A C 1
ATOM 742 O O . ARG A 1 96 ? 0.531 -5.850 -4.658 1.00 90.62 96 ARG A O 1
ATOM 749 N N . TYR A 1 97 ? 2.632 -5.237 -5.208 1.00 87.56 97 TYR A N 1
ATOM 750 C CA . TYR A 1 97 ? 2.406 -5.191 -6.642 1.00 87.56 97 TYR A CA 1
ATOM 751 C C . TYR A 1 97 ? 3.662 -5.612 -7.410 1.00 87.56 97 TYR A C 1
ATOM 753 O O . TYR A 1 97 ? 4.780 -5.360 -6.947 1.00 87.56 97 TYR A O 1
ATOM 761 N N . PRO A 1 98 ? 3.506 -6.263 -8.571 1.00 85.31 98 PRO A N 1
ATOM 762 C CA . PRO A 1 98 ? 4.626 -6.616 -9.424 1.00 85.31 98 PRO A CA 1
ATOM 763 C C . PRO A 1 98 ? 5.179 -5.369 -10.123 1.00 85.31 98 PRO A C 1
ATOM 765 O O . PRO A 1 98 ? 4.428 -4.507 -10.577 1.00 85.31 98 PRO A O 1
ATOM 768 N N . TYR A 1 99 ? 6.500 -5.290 -10.254 1.00 80.56 99 TYR A N 1
ATOM 769 C CA . TYR A 1 99 ? 7.179 -4.339 -11.136 1.00 80.56 99 TYR A CA 1
ATOM 770 C C . TYR A 1 99 ? 8.281 -5.058 -11.924 1.00 80.56 99 TYR A C 1
ATOM 772 O O . TYR A 1 99 ? 8.584 -6.221 -11.660 1.00 80.56 99 TYR A O 1
ATOM 780 N N . SER A 1 100 ? 8.893 -4.382 -12.899 1.00 71.62 100 SER A N 1
ATOM 781 C CA . SER A 1 100 ? 9.865 -4.977 -13.834 1.00 71.62 100 SER A CA 1
ATOM 782 C C . SER A 1 100 ? 11.087 -5.648 -13.184 1.00 71.62 100 SER A C 1
ATOM 784 O O . SER A 1 100 ? 11.756 -6.427 -13.855 1.00 71.62 100 SER A O 1
ATOM 786 N N . GLY A 1 101 ? 11.375 -5.374 -11.907 1.00 70.62 101 GLY A N 1
ATOM 787 C CA . GLY A 1 101 ? 12.513 -5.926 -11.166 1.00 70.62 101 GLY A CA 1
ATOM 788 C C . GLY A 1 101 ? 12.163 -6.680 -9.879 1.00 70.62 101 GLY A C 1
ATOM 789 O O . GLY A 1 101 ? 13.080 -7.051 -9.158 1.00 70.62 101 GLY A O 1
ATOM 790 N N . GLY A 1 102 ? 10.882 -6.905 -9.553 1.00 76.56 102 GLY A N 1
ATOM 791 C CA . GLY A 1 102 ? 10.501 -7.594 -8.313 1.00 76.56 102 GLY A CA 1
ATOM 792 C C . GLY A 1 10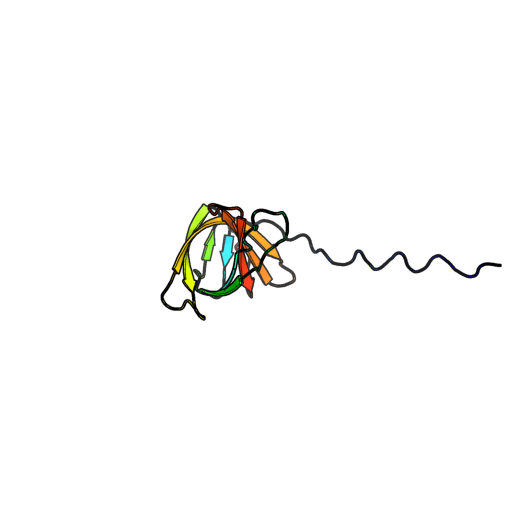2 ? 9.094 -7.265 -7.810 1.00 76.56 102 GLY A C 1
ATOM 793 O O . GLY A 1 102 ? 8.166 -7.064 -8.593 1.00 76.56 102 GLY A O 1
ATOM 794 N N . ILE A 1 103 ? 8.934 -7.208 -6.481 1.00 81.00 103 ILE A N 1
ATOM 795 C CA . ILE A 1 103 ? 7.684 -6.802 -5.818 1.00 81.00 103 ILE A CA 1
ATOM 796 C C . ILE A 1 103 ? 7.878 -5.463 -5.109 1.00 81.00 103 ILE A C 1
ATOM 798 O O . ILE A 1 103 ? 8.719 -5.324 -4.221 1.00 81.00 103 ILE A O 1
ATOM 802 N N . GLY A 1 104 ? 7.078 -4.478 -5.503 1.00 82.62 104 GLY A N 1
ATOM 803 C CA . GLY A 1 104 ? 6.986 -3.188 -4.842 1.00 82.62 104 GLY A CA 1
ATOM 804 C C . GLY A 1 104 ? 6.008 -3.264 -3.678 1.00 82.62 104 GLY A C 1
ATOM 805 O O . GLY A 1 104 ? 5.095 -4.095 -3.663 1.00 82.62 104 GLY A O 1
ATOM 806 N N . THR A 1 105 ? 6.193 -2.394 -2.684 1.00 89.31 105 THR A N 1
ATOM 807 C CA . THR A 1 105 ? 5.299 -2.344 -1.523 1.00 89.31 105 THR A CA 1
ATOM 808 C C . THR A 1 105 ? 4.808 -0.933 -1.255 1.00 89.31 105 THR A C 1
ATOM 810 O O . THR A 1 105 ? 5.578 0.026 -1.305 1.00 89.31 105 THR A O 1
ATOM 813 N N . ILE A 1 106 ? 3.522 -0.801 -0.938 1.00 89.69 106 ILE A N 1
ATOM 814 C CA . ILE A 1 106 ? 2.961 0.416 -0.354 1.00 89.69 106 ILE A CA 1
ATOM 815 C C . ILE A 1 106 ? 2.492 0.092 1.052 1.00 89.69 106 ILE A C 1
ATOM 817 O O . ILE A 1 106 ? 1.606 -0.734 1.258 1.00 89.69 106 ILE A O 1
ATOM 821 N N . PHE A 1 107 ? 3.098 0.758 2.024 1.00 91.94 107 PHE A N 1
ATOM 822 C CA . PHE A 1 107 ? 2.684 0.691 3.411 1.00 91.94 107 PHE A CA 1
ATOM 823 C C . PHE A 1 107 ? 1.629 1.758 3.690 1.00 91.94 107 PHE A C 1
ATOM 825 O O . PHE A 1 107 ? 1.864 2.947 3.482 1.00 91.94 107 PHE A O 1
ATOM 832 N N . VAL A 1 108 ? 0.481 1.349 4.207 1.00 92.25 108 VAL A N 1
ATOM 833 C CA . VAL A 1 108 ? -0.646 2.230 4.504 1.00 92.25 108 VAL A CA 1
ATOM 834 C C . VAL A 1 108 ? -0.945 2.148 5.992 1.00 92.25 108 VAL A C 1
ATOM 836 O O . VAL A 1 108 ? -1.157 1.068 6.551 1.00 92.25 108 VAL A O 1
ATOM 839 N N . SER A 1 109 ? -0.947 3.301 6.655 1.00 90.75 109 SER A N 1
ATOM 840 C CA . SER A 1 109 ? -1.399 3.408 8.038 1.00 90.75 109 SER A CA 1
ATOM 841 C C . SER A 1 109 ? -2.903 3.676 8.084 1.00 90.75 109 SER A C 1
ATOM 843 O O . SER A 1 109 ? -3.491 4.152 7.120 1.00 90.75 109 SER A O 1
ATOM 845 N N . LYS A 1 110 ? -3.541 3.350 9.215 1.00 90.69 110 LYS A N 1
ATOM 846 C CA . LYS A 1 110 ? -4.981 3.562 9.443 1.00 90.69 110 LYS A CA 1
ATOM 847 C C . LYS A 1 110 ? -5.887 2.895 8.402 1.00 90.69 110 LYS A C 1
ATOM 849 O O . LYS A 1 110 ? -6.948 3.420 8.073 1.00 90.69 110 LYS A O 1
ATOM 854 N N . CYS A 1 111 ? -5.505 1.724 7.913 1.00 92.56 111 CYS A N 1
ATOM 855 C CA . CYS A 1 111 ? -6.392 0.941 7.068 1.00 92.56 111 CYS A CA 1
ATOM 856 C C . CYS A 1 111 ? -7.387 0.129 7.909 1.00 92.56 111 CYS A C 1
ATOM 858 O O . CYS A 1 111 ? -7.100 -0.229 9.056 1.00 92.56 111 CYS A O 1
ATOM 860 N N . SER A 1 112 ? -8.521 -0.235 7.323 1.00 92.62 112 SER A N 1
ATOM 861 C CA . SER A 1 112 ? -9.501 -1.132 7.941 1.00 92.62 112 SER A CA 1
ATOM 862 C C . SER A 1 112 ? -9.906 -2.225 6.964 1.00 92.62 112 SER A C 1
ATOM 864 O O . SER A 1 112 ? -10.126 -1.946 5.789 1.00 92.62 112 SER A O 1
ATOM 866 N N . LYS A 1 113 ? -10.018 -3.464 7.448 1.00 90.88 113 LYS A N 1
ATOM 867 C CA . LYS A 1 113 ? -10.563 -4.576 6.661 1.00 90.88 113 LYS A CA 1
ATOM 868 C C . LYS A 1 113 ? -12.015 -4.286 6.283 1.00 90.88 113 LYS A C 1
ATOM 870 O O . LYS A 1 113 ? -12.793 -3.870 7.142 1.00 90.88 113 LYS A O 1
ATOM 875 N N . VAL A 1 114 ? -12.375 -4.583 5.038 1.00 87.38 114 VAL A N 1
ATOM 876 C CA . VAL A 1 114 ? -13.771 -4.654 4.597 1.00 87.38 114 VAL A CA 1
ATOM 877 C C . VAL A 1 114 ? -14.187 -6.123 4.604 1.00 87.38 114 VAL A C 1
ATOM 879 O O . VAL A 1 114 ? -13.526 -6.964 4.000 1.00 87.38 114 VAL A O 1
ATOM 882 N N . ASN A 1 115 ? -15.252 -6.453 5.334 1.00 68.50 115 ASN A N 1
ATOM 883 C CA . ASN A 1 115 ? -15.908 -7.751 5.207 1.00 68.50 115 ASN A CA 1
ATOM 884 C C . ASN A 1 115 ? -17.106 -7.558 4.277 1.00 68.50 115 ASN A C 1
ATOM 886 O O . ASN A 1 115 ? -18.080 -6.917 4.668 1.00 68.50 115 ASN A O 1
ATOM 890 N N . PHE A 1 116 ? -17.037 -8.117 3.073 1.00 57.25 116 PHE A N 1
ATOM 891 C CA . PHE A 1 116 ? -18.243 -8.407 2.309 1.00 57.25 116 PHE A CA 1
ATOM 892 C C . PHE A 1 116 ? -18.816 -9.695 2.904 1.00 57.25 116 PHE A C 1
ATOM 894 O O . PHE A 1 116 ? -18.237 -10.767 2.730 1.00 57.25 116 PHE A O 1
ATOM 901 N N . ASN A 1 117 ? -19.846 -9.539 3.736 1.00 45.44 117 ASN A N 1
ATOM 902 C CA . ASN A 1 117 ? -20.683 -10.650 4.187 1.00 45.44 117 ASN A CA 1
ATOM 903 C C . ASN A 1 117 ? -21.494 -11.192 3.010 1.00 45.44 117 ASN A C 1
ATOM 905 O O . ASN A 1 117 ? -21.961 -10.350 2.208 1.00 45.44 117 ASN A O 1
#

Sequence (117 aa):
MKKIIFVLIVMFFAGAAKAESINSVLTDGKGFLSICEDKMLGFISSCEKEQVKIPSHIDIGEIINFAYLGKNRGYGGKFDVVEIQYNPNKKTCTLRYPYSGGIGTIFVSKCSKVNFN

Nearest PDB structures (foldseek):
  8fw5-assembly1_I  TM=4.334E-01  e=2.308E+00  Escherichia coli
  6xyw-assembly1_Ap  TM=4.015E-01  e=5.629E+00  Arabidopsis thaliana
  1n1y-assembly1_A  TM=3.255E-01  e=3.000E+00  Trypanosoma rangeli
  8xr6-assembly1_o  TM=1.435E-01  e=1.872E+00  Chroomonas placoidea

Solvent-accessible surface area (backbone atoms only — not comparable to full-atom values): 6884 Å² total; per-residue (Å²): 135,85,80,85,88,82,86,84,81,87,76,88,81,82,72,86,71,79,55,46,78,51,65,35,35,37,39,78,28,47,33,32,40,37,48,62,51,75,43,99,78,86,52,85,46,68,65,52,76,42,45,26,38,40,60,45,63,49,45,57,75,38,75,44,61,35,32,36,68,52,96,56,51,90,42,65,53,74,46,48,26,76,41,36,36,37,31,81,92,74,24,30,32,38,39,30,24,77,52,102,85,52,70,36,37,33,44,27,60,67,28,43,81,57,82,86,127

Mean predicted aligned error: 10.68 Å

Organism: NCBI:txid505345